Protein AF-D2PF83-F1 (afdb_monomer_lite)

Sequence (58 aa):
MSKRLQDYLIDFINLPNGEIFIVRDECNTLKRLRLILLALGQEVQLNNCEELICRKKI

Secondary structure (DSSP, 8-state):
-PPPHHHHHHHHHHSPTTPEEEE---HHHHHHHHHHHHHTT-EEEEETTTEEEEE---

Organism: Saccharolobus islandicus (strain L.D.8.5 / Lassen #2) (NCBI:txid425944)

Radius of g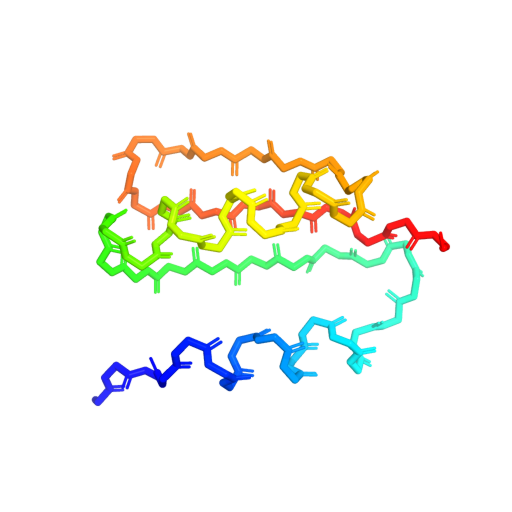yration: 10.34 Å; chains: 1; bounding box: 27×20×26 Å

pLDDT: mean 92.84, std 7.13, range [52.5, 96.94]

Foldseek 3Di:
DDDPLVVLVVVLVPDDAQDKRKDFDALVSLVVNVVVCVVVVWDWDQDPSGMIITHHHD

Structure (mmCIF, N/CA/C/O backbone):
data_AF-D2PF83-F1
#
_entry.id   AF-D2PF83-F1
#
loop_
_atom_site.group_PDB
_atom_site.id
_atom_site.type_symbol
_atom_site.label_atom_id
_atom_site.label_alt_id
_atom_site.label_comp_id
_atom_site.label_asym_id
_atom_site.label_entity_id
_atom_site.label_seq_id
_atom_site.pdbx_PDB_ins_code
_atom_site.Cartn_x
_atom_site.Cartn_y
_atom_site.Cartn_z
_atom_site.occupancy
_atom_site.B_iso_or_equiv
_atom_site.auth_seq_id
_atom_site.auth_comp_id
_atom_site.auth_asym_id
_atom_site.auth_atom_id
_atom_site.pdbx_PDB_model_num
ATOM 1 N N . MET A 1 1 ? 18.079 -5.733 -5.503 1.00 52.50 1 MET A N 1
ATOM 2 C CA . MET A 1 1 ? 17.104 -6.837 -5.637 1.00 52.50 1 MET A CA 1
ATOM 3 C C . MET A 1 1 ? 15.745 -6.281 -5.252 1.00 52.50 1 MET A C 1
ATOM 5 O O . MET A 1 1 ? 15.634 -5.799 -4.133 1.00 52.50 1 MET A O 1
ATOM 9 N N . SER A 1 2 ? 14.773 -6.263 -6.169 1.00 67.44 2 SER A N 1
ATOM 10 C CA . SER A 1 2 ? 13.382 -5.914 -5.829 1.00 67.44 2 SER A CA 1
ATOM 11 C C . SER A 1 2 ? 12.840 -6.973 -4.856 1.00 67.44 2 SER A C 1
ATOM 13 O O . SER A 1 2 ? 13.124 -8.165 -5.023 1.00 67.44 2 SER A O 1
ATOM 15 N N . LYS A 1 3 ? 12.160 -6.536 -3.789 1.00 80.50 3 LYS A N 1
ATOM 16 C CA . LYS A 1 3 ? 11.502 -7.436 -2.829 1.00 80.50 3 LYS A CA 1
ATOM 17 C C . LYS A 1 3 ? 10.372 -8.172 -3.549 1.00 80.50 3 LYS A C 1
ATOM 19 O O . LYS A 1 3 ? 9.728 -7.627 -4.443 1.00 80.50 3 LYS A O 1
ATOM 24 N N . ARG A 1 4 ? 10.090 -9.419 -3.168 1.00 89.62 4 ARG A N 1
ATOM 25 C CA . ARG A 1 4 ? 8.908 -10.106 -3.703 1.00 89.62 4 ARG A CA 1
ATOM 26 C C . ARG A 1 4 ? 7.656 -9.429 -3.154 1.00 89.62 4 ARG A C 1
ATOM 28 O O . ARG A 1 4 ? 7.658 -8.901 -2.047 1.00 89.62 4 ARG A O 1
ATOM 35 N N . LEU A 1 5 ? 6.546 -9.531 -3.887 1.00 90.19 5 LEU A N 1
ATOM 36 C CA . LEU A 1 5 ? 5.249 -9.005 -3.441 1.00 90.19 5 LEU A CA 1
ATOM 37 C C . LEU A 1 5 ? 4.881 -9.483 -2.022 1.00 90.19 5 LEU A C 1
ATOM 39 O O . LEU A 1 5 ? 4.346 -8.714 -1.236 1.00 90.19 5 LEU A O 1
ATOM 43 N N . GLN A 1 6 ? 5.198 -10.740 -1.695 1.00 91.50 6 GLN A N 1
ATOM 44 C CA . GLN A 1 6 ? 4.942 -11.340 -0.381 1.00 91.50 6 GLN A CA 1
ATOM 45 C C . GLN A 1 6 ? 5.717 -10.653 0.749 1.00 91.50 6 GLN A C 1
ATOM 47 O O . GLN A 1 6 ? 5.159 -10.479 1.828 1.00 91.50 6 GLN A O 1
ATOM 52 N N . ASP A 1 7 ? 6.950 -10.210 0.497 1.00 94.75 7 ASP A N 1
ATOM 53 C CA . ASP A 1 7 ? 7.780 -9.554 1.511 1.00 94.75 7 ASP A CA 1
ATOM 54 C C . ASP A 1 7 ? 7.138 -8.228 1.948 1.00 94.75 7 ASP A C 1
ATOM 56 O O . ASP A 1 7 ? 7.046 -7.942 3.137 1.00 94.75 7 ASP A O 1
ATOM 60 N N . TYR A 1 8 ? 6.584 -7.466 0.997 1.00 94.88 8 TYR A N 1
ATOM 61 C CA . TYR A 1 8 ? 5.835 -6.241 1.294 1.00 94.88 8 TYR A CA 1
ATOM 62 C C . TYR A 1 8 ? 4.572 -6.498 2.121 1.00 94.88 8 TYR A C 1
ATOM 64 O O . TYR A 1 8 ? 4.223 -5.693 2.981 1.00 94.88 8 TYR A O 1
ATOM 72 N N . LEU A 1 9 ? 3.874 -7.610 1.875 1.00 94.25 9 LEU A N 1
ATOM 73 C CA . LEU A 1 9 ? 2.688 -7.965 2.657 1.00 94.25 9 LEU A CA 1
ATOM 74 C C . LEU A 1 9 ? 3.066 -8.370 4.084 1.00 94.25 9 LEU A C 1
ATOM 76 O O . LEU A 1 9 ? 2.373 -7.984 5.019 1.00 94.25 9 LEU A O 1
ATOM 80 N N . ILE A 1 10 ? 4.173 -9.096 4.258 1.00 94.81 10 ILE A N 1
ATOM 81 C CA . ILE A 1 10 ? 4.709 -9.439 5.582 1.00 94.81 10 ILE A CA 1
ATOM 82 C C . ILE A 1 10 ? 5.094 -8.163 6.339 1.00 94.81 10 ILE A C 1
ATOM 84 O O . ILE A 1 10 ? 4.696 -8.001 7.494 1.00 94.81 10 ILE A O 1
ATOM 88 N N . ASP A 1 11 ? 5.796 -7.234 5.685 1.00 95.12 11 ASP A N 1
ATOM 89 C CA . ASP A 1 11 ? 6.152 -5.938 6.272 1.00 95.12 11 ASP A CA 1
ATOM 90 C C . ASP A 1 11 ? 4.894 -5.166 6.711 1.00 95.12 11 ASP A C 1
ATOM 92 O O . ASP A 1 11 ? 4.830 -4.663 7.831 1.00 95.12 11 ASP A O 1
ATOM 96 N N . PHE A 1 12 ? 3.855 -5.129 5.870 1.00 95.25 12 PHE A N 1
ATOM 97 C CA . PHE A 1 12 ? 2.588 -4.468 6.188 1.00 95.25 12 PHE A CA 1
ATOM 98 C C . PHE A 1 12 ? 1.836 -5.132 7.358 1.00 95.25 12 PHE A C 1
ATOM 100 O O . PHE A 1 12 ? 1.302 -4.450 8.237 1.00 95.25 12 PHE A O 1
ATOM 107 N N . ILE A 1 13 ? 1.794 -6.467 7.409 1.00 92.88 13 ILE A N 1
ATOM 108 C CA . ILE A 1 13 ? 1.138 -7.215 8.494 1.00 92.88 13 ILE A CA 1
ATOM 109 C C . ILE A 1 13 ? 1.834 -6.951 9.832 1.00 92.88 13 ILE A C 1
ATOM 111 O O . ILE A 1 13 ? 1.148 -6.765 10.836 1.00 92.88 13 ILE A O 1
ATOM 115 N N . ASN A 1 14 ? 3.163 -6.869 9.837 1.00 94.75 14 ASN A N 1
ATOM 116 C CA . ASN A 1 14 ? 3.946 -6.605 11.044 1.00 94.75 14 ASN A CA 1
ATOM 117 C C . ASN A 1 14 ? 3.999 -5.120 11.432 1.00 94.75 14 ASN A C 1
ATOM 119 O O . ASN A 1 14 ? 4.371 -4.799 12.560 1.00 94.75 14 ASN A O 1
ATOM 123 N N . LEU A 1 15 ? 3.621 -4.211 10.529 1.00 95.25 15 LEU A N 1
ATOM 124 C CA . LEU A 1 15 ? 3.554 -2.785 10.825 1.00 95.25 15 LEU A CA 1
ATOM 125 C C . LEU A 1 15 ? 2.508 -2.515 11.929 1.00 95.25 15 LEU A C 1
ATOM 127 O O . LEU A 1 15 ? 1.401 -3.050 11.846 1.00 95.25 15 LEU A O 1
ATOM 131 N N . PRO A 1 16 ? 2.796 -1.700 12.957 1.00 94.81 16 PRO A N 1
ATOM 132 C CA . PRO A 1 16 ? 1.798 -1.338 13.961 1.00 94.81 16 PRO A CA 1
ATOM 133 C C . PRO A 1 16 ? 0.589 -0.604 13.358 1.00 94.81 16 PRO A C 1
ATOM 135 O O . PRO A 1 16 ? 0.697 0.098 12.353 1.00 94.81 16 PRO A O 1
ATOM 138 N N . ASN A 1 17 ? -0.584 -0.747 13.976 1.00 93.38 17 ASN A N 1
ATOM 139 C CA . ASN A 1 17 ? -1.778 -0.018 13.542 1.00 93.38 17 ASN A CA 1
ATOM 140 C C . ASN A 1 17 ? -1.587 1.493 13.745 1.00 93.38 17 ASN A C 1
ATOM 142 O O . ASN A 1 17 ? -1.048 1.929 14.758 1.00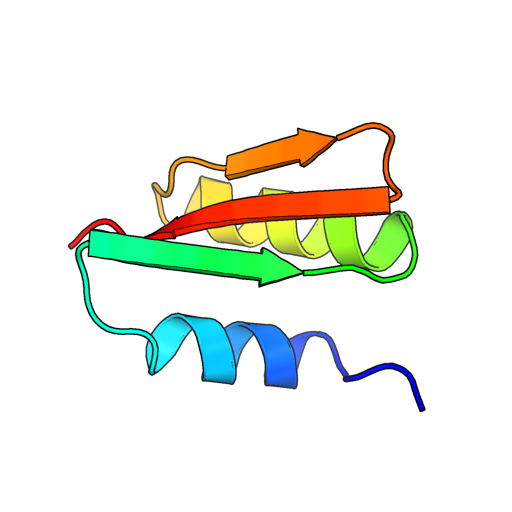 93.38 17 ASN A O 1
ATOM 146 N N . GLY A 1 18 ? -2.060 2.294 12.792 1.00 91.56 18 GLY A N 1
ATOM 147 C CA . GLY A 1 18 ? -1.922 3.751 12.787 1.00 91.56 18 GLY A CA 1
ATOM 148 C C . GLY A 1 18 ? -0.668 4.268 12.080 1.00 91.56 18 GLY A C 1
ATOM 149 O O . GLY A 1 18 ? -0.677 5.434 11.667 1.00 91.56 18 GLY A O 1
ATOM 150 N N . GLU A 1 19 ? 0.340 3.412 11.888 1.00 95.50 19 GLU A N 1
ATOM 151 C CA . GLU A 1 19 ? 1.586 3.721 11.181 1.00 95.50 19 GLU A CA 1
ATOM 152 C C . GLU A 1 19 ? 1.401 3.788 9.660 1.00 95.50 19 GLU A C 1
ATOM 154 O O . GLU A 1 19 ? 0.419 3.299 9.082 1.00 95.50 19 GLU A O 1
ATOM 159 N N . ILE A 1 20 ? 2.375 4.423 9.005 1.00 95.81 20 ILE A N 1
ATOM 160 C CA . ILE A 1 20 ? 2.383 4.637 7.558 1.00 95.81 20 ILE A CA 1
ATOM 161 C C . ILE A 1 20 ? 3.310 3.618 6.894 1.00 95.81 20 ILE A C 1
ATOM 163 O O . ILE A 1 20 ? 4.505 3.556 7.164 1.00 95.81 20 ILE A O 1
ATOM 167 N N . PHE A 1 21 ? 2.749 2.849 5.970 1.00 96.31 21 PHE A N 1
ATOM 168 C CA . PHE A 1 21 ? 3.463 1.956 5.076 1.00 96.31 21 PHE A CA 1
ATOM 169 C C . PHE A 1 21 ? 3.797 2.685 3.772 1.00 96.31 21 PHE A C 1
ATOM 171 O O . PHE A 1 21 ? 2.889 3.120 3.063 1.00 96.31 21 PHE A O 1
ATOM 178 N N . ILE A 1 22 ? 5.085 2.818 3.448 1.00 96.38 22 ILE A N 1
ATOM 179 C CA . ILE A 1 22 ? 5.560 3.488 2.229 1.00 96.38 22 ILE A CA 1
ATOM 180 C C . ILE A 1 22 ? 6.375 2.497 1.401 1.00 96.38 22 ILE A C 1
ATOM 182 O O . ILE A 1 22 ? 7.326 1.898 1.901 1.00 96.38 22 ILE A O 1
ATOM 186 N N . VAL A 1 23 ? 6.022 2.343 0.125 1.00 95.44 23 VAL A N 1
ATOM 187 C CA . VAL A 1 23 ? 6.705 1.449 -0.815 1.00 95.44 23 VAL A CA 1
ATOM 188 C C . VAL A 1 23 ? 7.071 2.200 -2.085 1.00 95.44 23 VAL A C 1
ATOM 190 O O . VAL A 1 23 ? 6.221 2.836 -2.701 1.00 95.44 23 VAL A O 1
ATOM 193 N N . ARG A 1 24 ? 8.331 2.072 -2.505 1.00 94.94 24 ARG A N 1
ATOM 194 C CA . ARG A 1 24 ? 8.834 2.529 -3.804 1.00 94.94 24 ARG A CA 1
ATOM 195 C C . ARG A 1 24 ? 9.378 1.324 -4.552 1.00 94.94 24 ARG A C 1
ATOM 197 O O . ARG A 1 24 ? 10.294 0.667 -4.061 1.00 94.94 24 ARG A O 1
ATOM 204 N N . ASP A 1 25 ? 8.770 1.008 -5.685 1.00 94.25 25 ASP A N 1
ATOM 205 C CA . ASP A 1 25 ? 9.123 -0.140 -6.520 1.00 94.25 25 ASP A CA 1
ATOM 206 C C . ASP A 1 25 ? 8.532 0.051 -7.927 1.00 94.25 25 ASP A C 1
ATOM 208 O O . ASP A 1 25 ? 7.919 1.077 -8.225 1.00 94.25 25 ASP A O 1
ATOM 212 N N . GLU A 1 26 ? 8.681 -0.943 -8.796 1.00 94.62 26 GLU A N 1
ATOM 213 C CA . GLU A 1 26 ? 8.087 -0.951 -10.125 1.00 94.62 26 GLU A CA 1
ATOM 214 C C . GLU A 1 26 ? 6.569 -0.697 -10.083 1.00 94.62 26 GLU A C 1
ATOM 216 O O . GLU A 1 26 ? 5.825 -1.317 -9.316 1.00 94.62 26 GLU A O 1
ATOM 221 N N . CYS A 1 27 ? 6.081 0.156 -10.988 1.00 93.62 27 CYS A N 1
ATOM 222 C CA . CYS A 1 27 ? 4.667 0.541 -11.098 1.00 93.62 27 CYS A CA 1
ATOM 223 C C . CYS A 1 27 ? 3.703 -0.663 -11.109 1.00 93.62 27 CYS A C 1
ATOM 225 O O . CYS A 1 27 ? 2.613 -0.596 -10.537 1.00 93.62 27 CYS A O 1
ATOM 227 N N . ASN A 1 28 ? 4.092 -1.792 -11.714 1.00 94.12 28 ASN A N 1
ATOM 228 C CA . ASN A 1 28 ? 3.279 -3.012 -11.707 1.00 94.12 28 ASN A CA 1
ATOM 229 C C . ASN A 1 28 ? 3.168 -3.649 -10.312 1.00 94.12 28 ASN A C 1
ATOM 231 O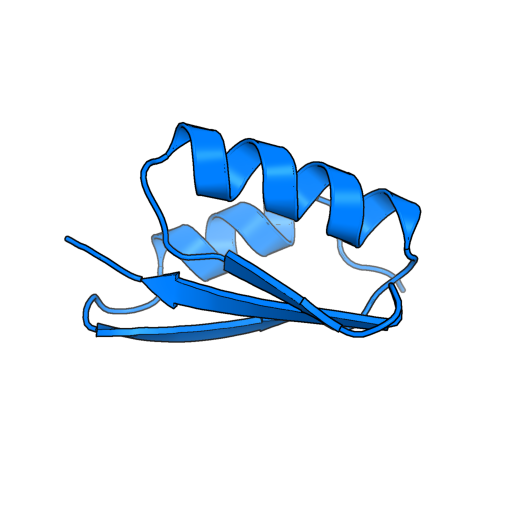 O . ASN A 1 28 ? 2.078 -4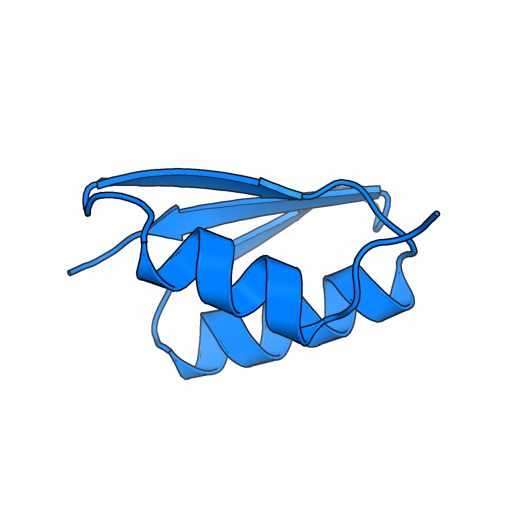.083 -9.931 1.00 94.12 28 ASN A O 1
ATOM 235 N N . THR A 1 29 ? 4.253 -3.674 -9.537 1.00 94.50 29 THR A N 1
ATOM 236 C CA . THR A 1 29 ? 4.249 -4.131 -8.140 1.00 94.50 29 THR A CA 1
ATOM 237 C C . THR A 1 29 ? 3.387 -3.212 -7.283 1.00 94.50 29 THR A C 1
ATOM 239 O O . THR A 1 29 ? 2.506 -3.692 -6.567 1.00 94.50 29 THR A O 1
ATOM 242 N N . LEU A 1 30 ? 3.543 -1.893 -7.430 1.00 95.94 30 LEU A N 1
ATOM 243 C CA . LEU A 1 30 ? 2.750 -0.911 -6.687 1.00 95.94 30 LEU A CA 1
ATOM 244 C C . LEU A 1 30 ? 1.251 -1.014 -7.003 1.00 95.94 30 LEU A C 1
ATOM 246 O O . LEU A 1 30 ? 0.422 -0.980 -6.097 1.00 95.94 30 LEU A O 1
ATOM 250 N N . LYS A 1 31 ? 0.875 -1.217 -8.273 1.00 95.75 31 LYS A N 1
ATOM 251 C CA . LYS A 1 31 ? -0.526 -1.450 -8.668 1.00 95.75 31 LYS A CA 1
ATOM 252 C C . LYS A 1 31 ? -1.110 -2.708 -8.020 1.00 95.75 31 LYS A C 1
ATOM 254 O O . LYS A 1 31 ? -2.254 -2.674 -7.570 1.00 95.75 31 LYS A O 1
ATOM 259 N N . ARG A 1 32 ? -0.341 -3.801 -7.947 1.00 96.06 32 ARG A N 1
ATOM 260 C CA . ARG A 1 32 ? -0.770 -5.042 -7.276 1.00 96.06 32 ARG A CA 1
ATOM 261 C C . ARG A 1 32 ? -0.941 -4.834 -5.773 1.00 96.06 32 ARG A C 1
ATOM 263 O O . ARG A 1 32 ? -1.987 -5.194 -5.242 1.00 96.06 32 ARG A O 1
ATOM 270 N N . LEU A 1 33 ? 0.032 -4.204 -5.112 1.00 96.06 33 LEU A N 1
ATOM 271 C CA . LEU A 1 33 ? -0.060 -3.864 -3.688 1.00 96.06 33 LEU A CA 1
ATOM 272 C C . LEU A 1 33 ? -1.267 -2.975 -3.399 1.00 96.06 33 LEU A C 1
ATOM 274 O O . LEU A 1 33 ? -2.008 -3.248 -2.461 1.00 96.06 33 LEU A O 1
ATOM 278 N N . ARG A 1 34 ? -1.520 -1.968 -4.243 1.00 96.50 34 ARG A N 1
ATOM 279 C CA . ARG A 1 34 ? -2.685 -1.089 -4.112 1.00 96.50 34 ARG A CA 1
ATOM 280 C C . ARG A 1 34 ? -3.987 -1.878 -4.098 1.00 96.50 34 ARG A C 1
ATOM 282 O O . ARG A 1 34 ? -4.808 -1.655 -3.219 1.00 96.50 34 ARG A O 1
ATOM 289 N N . LEU A 1 35 ? -4.180 -2.787 -5.054 1.00 96.81 35 LEU A N 1
ATOM 290 C CA . LEU A 1 35 ? -5.397 -3.599 -5.135 1.00 96.81 35 LEU A CA 1
ATOM 291 C C . LEU A 1 35 ? -5.578 -4.482 -3.895 1.00 96.81 35 LEU A C 1
ATOM 293 O O . LEU A 1 35 ? -6.680 -4.551 -3.359 1.00 96.81 35 LEU A O 1
ATOM 297 N N . ILE A 1 36 ? -4.499 -5.111 -3.420 1.00 96.06 36 ILE A N 1
ATOM 298 C CA . ILE A 1 36 ? -4.534 -5.964 -2.226 1.00 96.06 36 ILE A CA 1
ATOM 299 C C . ILE A 1 36 ? -4.886 -5.140 -0.984 1.00 96.06 36 ILE A C 1
ATOM 301 O O . ILE A 1 36 ? -5.804 -5.494 -0.253 1.00 96.06 36 ILE A O 1
ATOM 305 N N . LEU A 1 37 ? -4.196 -4.022 -0.758 1.00 95.62 37 LEU A N 1
ATOM 306 C CA . LEU A 1 37 ? -4.413 -3.172 0.413 1.00 95.62 37 LEU A CA 1
ATOM 307 C C . LEU A 1 37 ? -5.817 -2.541 0.409 1.00 95.62 37 LEU A C 1
ATOM 309 O O . LEU A 1 37 ? -6.462 -2.491 1.453 1.00 95.62 37 LEU A O 1
ATOM 313 N N . LEU A 1 38 ? -6.341 -2.151 -0.759 1.00 95.75 38 LEU A N 1
ATOM 314 C CA . LEU A 1 38 ? -7.734 -1.710 -0.895 1.00 95.75 38 LEU A CA 1
ATOM 315 C C . LEU A 1 38 ? -8.731 -2.831 -0.558 1.00 95.75 38 LEU A C 1
ATOM 317 O O . LEU A 1 38 ? -9.717 -2.576 0.128 1.00 95.75 38 LEU A O 1
ATOM 321 N N . ALA A 1 39 ? -8.474 -4.069 -0.997 1.00 95.69 39 ALA A N 1
ATOM 322 C CA . ALA A 1 39 ? -9.314 -5.222 -0.660 1.00 95.69 39 ALA A CA 1
ATOM 323 C C . ALA A 1 39 ? -9.289 -5.551 0.845 1.00 95.69 39 ALA A C 1
ATOM 325 O O . ALA A 1 39 ? -10.277 -6.039 1.385 1.00 95.69 39 ALA A O 1
ATOM 326 N N . LEU A 1 40 ? -8.190 -5.224 1.529 1.00 92.75 40 LEU A N 1
ATOM 327 C CA . LEU A 1 40 ? -8.049 -5.290 2.988 1.00 92.75 40 LEU A CA 1
ATOM 328 C C . LEU A 1 40 ? -8.674 -4.081 3.718 1.00 92.75 40 LEU A C 1
ATOM 330 O O . LEU A 1 40 ? -8.450 -3.906 4.915 1.00 92.75 40 LEU A O 1
ATOM 334 N N . GLY A 1 41 ? -9.418 -3.220 3.014 1.00 93.50 41 GLY A N 1
ATOM 335 C CA . GLY A 1 41 ? -10.109 -2.063 3.592 1.00 93.50 41 GLY A CA 1
ATOM 336 C C . GLY A 1 41 ? -9.194 -0.898 3.983 1.00 93.50 41 GLY A C 1
ATOM 337 O O . GLY A 1 41 ? -9.610 -0.003 4.722 1.00 93.50 41 GLY A O 1
ATOM 338 N N . GLN A 1 42 ? -7.947 -0.898 3.511 1.00 94.50 42 GLN A N 1
ATOM 339 C CA . GLN A 1 42 ? -6.957 0.114 3.862 1.00 94.50 42 GLN A CA 1
ATOM 340 C C . GLN A 1 42 ? -7.094 1.367 2.993 1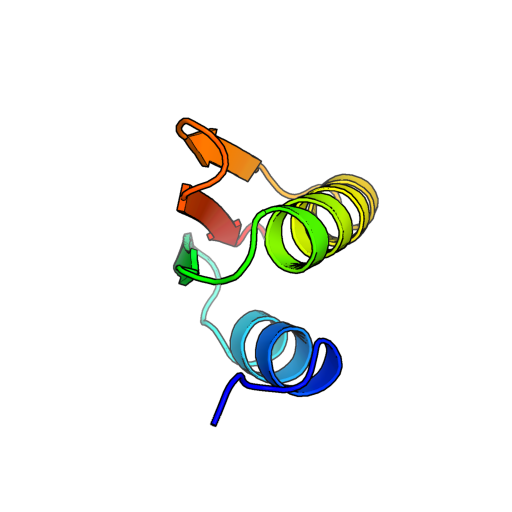.00 94.50 42 GLN A C 1
ATOM 342 O O . GLN A 1 42 ? -7.558 1.319 1.852 1.00 94.50 42 GLN A O 1
ATOM 347 N N . GLU A 1 43 ? -6.645 2.503 3.521 1.00 92.94 43 GLU A N 1
ATOM 348 C CA . GLU A 1 43 ? -6.533 3.740 2.747 1.00 92.94 43 GLU A CA 1
ATOM 349 C C . GLU A 1 43 ? -5.175 3.803 2.057 1.00 92.94 43 GLU A C 1
ATOM 351 O O . GLU A 1 43 ? -4.138 3.856 2.719 1.00 92.94 43 GLU A O 1
ATOM 356 N N . VAL A 1 44 ? -5.196 3.812 0.723 1.00 95.50 44 VAL A N 1
ATOM 357 C CA . VAL A 1 44 ? -3.994 3.722 -0.110 1.00 95.50 44 VAL A CA 1
ATOM 358 C C . VAL A 1 44 ? -3.948 4.862 -1.118 1.00 95.50 44 VAL A C 1
ATOM 360 O O . VAL A 1 44 ? -4.900 5.082 -1.869 1.00 95.50 44 VAL A O 1
ATOM 363 N N . GLN A 1 45 ? -2.805 5.530 -1.195 1.00 96.50 45 GLN A N 1
ATOM 364 C CA . GLN A 1 45 ? -2.461 6.526 -2.202 1.00 96.50 45 GLN A CA 1
ATOM 365 C C . GLN A 1 45 ? -1.339 5.982 -3.089 1.00 96.50 45 GLN A C 1
ATOM 367 O O . GLN A 1 45 ? -0.402 5.355 -2.603 1.00 96.50 45 GLN A O 1
ATOM 372 N N . LEU A 1 46 ? -1.448 6.200 -4.400 1.00 95.88 46 LEU A N 1
ATOM 373 C CA . LEU A 1 46 ? -0.428 5.819 -5.376 1.00 95.88 46 LEU A CA 1
ATOM 374 C C . LEU A 1 46 ? -0.018 7.068 -6.155 1.00 95.88 46 LEU A C 1
ATOM 376 O O . LEU A 1 46 ? -0.791 7.559 -6.978 1.00 95.88 46 LEU A O 1
ATOM 380 N N . ASN A 1 47 ? 1.194 7.550 -5.908 1.00 94.69 47 ASN A N 1
ATOM 381 C CA . ASN A 1 47 ? 1.725 8.779 -6.479 1.00 94.69 47 ASN A CA 1
ATOM 382 C C . ASN A 1 47 ? 2.535 8.450 -7.731 1.00 94.69 47 ASN A C 1
ATOM 384 O O . ASN A 1 47 ? 3.580 7.805 -7.649 1.00 94.69 47 ASN A O 1
ATOM 388 N N . ASN A 1 48 ? 2.017 8.852 -8.896 1.00 91.88 48 ASN A N 1
ATOM 389 C CA . ASN A 1 48 ? 2.672 8.746 -10.208 1.00 91.88 48 ASN A CA 1
ATOM 390 C C . ASN A 1 48 ? 3.263 7.369 -10.551 1.00 91.88 48 ASN A C 1
ATOM 392 O O . ASN A 1 48 ? 4.130 7.256 -11.407 1.00 91.88 48 ASN A O 1
ATOM 396 N N . CYS A 1 49 ? 2.758 6.301 -9.929 1.00 91.56 49 CYS A N 1
ATOM 397 C CA . CYS A 1 49 ? 3.292 4.954 -10.100 1.00 91.56 49 CYS A CA 1
ATOM 398 C C . CYS A 1 49 ? 4.761 4.767 -9.667 1.00 91.56 49 CYS A C 1
ATOM 400 O O . CYS A 1 49 ? 5.395 3.799 -10.083 1.00 91.56 49 CYS A O 1
ATOM 402 N N . GLU A 1 50 ? 5.266 5.652 -8.810 1.00 94.25 50 GLU A N 1
ATOM 403 C CA . GLU A 1 50 ? 6.616 5.595 -8.232 1.00 94.25 50 GLU A CA 1
ATOM 404 C C . GLU A 1 50 ? 6.578 5.267 -6.737 1.00 94.25 50 GLU A C 1
ATOM 406 O O . GLU A 1 50 ? 7.503 4.659 -6.197 1.00 94.25 50 GLU A O 1
ATOM 411 N N . GLU A 1 51 ? 5.490 5.648 -6.065 1.00 96.25 51 GLU A N 1
ATOM 412 C CA . GLU A 1 51 ? 5.356 5.506 -4.623 1.00 96.25 51 GLU A CA 1
ATOM 413 C C . GLU A 1 51 ? 3.929 5.135 -4.224 1.00 96.25 51 GLU A C 1
ATOM 415 O O . GLU A 1 51 ? 2.954 5.730 -4.689 1.00 96.25 51 GLU A O 1
ATOM 420 N N . LEU A 1 52 ? 3.813 4.155 -3.332 1.00 96.69 52 LEU A N 1
ATOM 421 C CA . LEU A 1 52 ? 2.574 3.762 -2.682 1.00 96.69 52 LEU A CA 1
ATOM 422 C C . LEU A 1 52 ? 2.656 4.090 -1.194 1.00 96.69 52 LEU A C 1
ATOM 424 O O . LEU A 1 52 ? 3.584 3.662 -0.513 1.00 96.69 52 LEU A O 1
ATOM 428 N N . ILE A 1 53 ? 1.657 4.809 -0.698 1.00 96.94 53 ILE A N 1
ATOM 429 C CA . ILE A 1 53 ? 1.516 5.185 0.707 1.00 96.94 53 ILE A CA 1
ATOM 430 C C . ILE A 1 53 ? 0.215 4.582 1.220 1.00 96.94 53 ILE A C 1
ATOM 432 O O . ILE A 1 53 ? -0.841 4.770 0.620 1.00 96.94 53 ILE A O 1
ATOM 436 N N . CYS A 1 54 ? 0.272 3.864 2.332 1.00 96.25 54 CYS A N 1
ATOM 437 C CA . CYS A 1 54 ? -0.892 3.267 2.967 1.00 96.25 54 CYS A CA 1
ATOM 438 C C . CYS A 1 54 ? -0.835 3.508 4.470 1.00 96.25 54 CYS A C 1
ATOM 440 O O . CYS A 1 54 ? 0.153 3.160 5.108 1.00 96.25 54 CYS A O 1
ATOM 442 N N . ARG A 1 55 ? -1.895 4.058 5.065 1.00 94.62 55 ARG A N 1
ATOM 443 C CA . ARG A 1 55 ? -1.993 4.131 6.528 1.00 94.62 55 ARG A CA 1
ATOM 444 C C . ARG A 1 55 ? -2.682 2.876 7.036 1.00 94.62 55 ARG A C 1
ATOM 446 O O . ARG A 1 55 ? -3.819 2.615 6.644 1.00 94.62 55 ARG A O 1
ATOM 453 N N . LYS A 1 56 ? -2.008 2.111 7.897 1.00 93.50 56 LYS A N 1
ATOM 454 C CA . LYS A 1 56 ? -2.577 0.871 8.420 1.00 93.50 56 LYS A CA 1
ATOM 455 C C . LYS A 1 56 ? -3.721 1.177 9.382 1.00 93.50 56 LYS A C 1
ATOM 457 O O . LYS A 1 56 ? -3.518 1.769 10.442 1.00 93.50 56 LYS A O 1
ATOM 462 N N . LYS A 1 57 ? -4.922 0.770 8.998 1.00 87.94 57 LYS A N 1
ATOM 463 C CA . LYS A 1 57 ? -6.107 0.717 9.850 1.00 87.94 57 LYS A CA 1
ATOM 464 C C . LYS A 1 57 ? -6.112 -0.586 10.654 1.00 87.94 57 LYS A C 1
ATOM 466 O O . LYS A 1 57 ? -5.408 -1.528 10.295 1.00 87.94 57 LYS A O 1
ATOM 471 N N . ILE A 1 58 ? -6.876 -0.583 11.749 1.00 79.69 58 ILE A N 1
ATOM 472 C CA . ILE A 1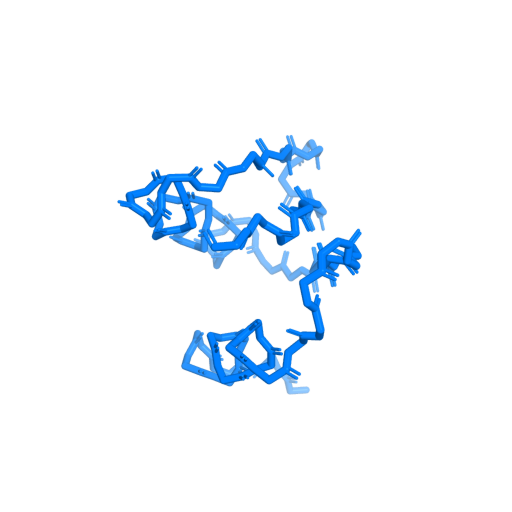 58 ? -7.089 -1.748 12.625 1.00 79.69 58 ILE A CA 1
ATOM 473 C C . ILE A 1 58 ? -7.671 -2.913 11.827 1.00 79.69 58 ILE A C 1
ATOM 475 O O . ILE A 1 58 ? -8.568 -2.644 10.996 1.00 79.69 58 ILE A O 1
#